Protein AF-A0A3B0UM56-F1 (afdb_monomer)

Foldseek 3Di:
DVVVVVVVVVVVVVVVVVPPDDDDPDPDFDPVFWDDKAWPPPHPPDDDDDDPVQQQPKGKTFIDDIDRPDDDWDKDWDWDADPPPVCPPTFTQDIDIPHGMDIHGSNSVVVRVVPHD

InterPro domains:
  IPR025970 SusE outer membrane protein [PF14292] (27-114)

Solvent-accessible surface area (backbone atoms only — not comparable to full-atom values): 7497 Å² total; per-residue (Å²): 109,71,70,59,52,51,54,52,53,55,52,55,58,65,60,60,72,72,69,73,71,74,78,70,92,75,87,74,79,49,78,90,50,50,41,77,60,45,80,58,30,72,49,89,89,68,83,82,87,91,49,84,88,49,29,84,38,69,48,61,38,30,40,46,72,64,42,53,79,62,98,68,91,46,78,44,76,46,65,48,58,63,89,90,53,81,58,78,73,50,43,78,75,50,72,43,69,75,55,52,63,49,77,41,42,39,45,62,52,50,62,54,59,72,70,58,130

Sequence (117 aa):
MKKISILFLTLVTMFGFYSCQKEGTNVVLDPNNITSPVLKSPVDGASMTFTKENSTSTVAFAWSSAKYGFNAAVDYYVQVDRQGNNFKNAMPVGHIRSRDTLQVIVNDLNNKILLLE

pLDDT: mean 89.05, std 10.1, range [57.75, 98.06]

Nearest PDB structures (foldseek):
  7v9p-assembly2_B  TM=3.279E-01  e=4.376E+00  Saccharopolyspora erythraea NRRL 2338
  7v9p-assembly1_A  TM=3.312E-01  e=9.407E+00  Saccharopolyspora erythraea NRRL 2338
  7v9q-assembly1_A  TM=3.091E-01  e=9.407E+00  Saccharopolyspora erythraea NRRL 2338

Mean predicted aligned error: 9.5 Å

Secondary structure (DSSP, 8-state):
-HHHHHHHHHHHHHHHGGG-PPPP------GGG-B---EEESPTT------STTTT-EEEEEEPPPB-SS----EEEEEE--TTSTTTTPEEEEEEES-SEEEEEHHHHHHHHTT--

Radius of gyration: 28.46 Å; Cα contacts (8 Å, |Δi|>4): 139; chains: 1; bounding box: 60×42×85 Å

Organism: NCBI:txid652676

Structure (mmCIF, N/CA/C/O backbone):
data_AF-A0A3B0UM56-F1
#
_entry.id   AF-A0A3B0UM56-F1
#
loop_
_atom_site.group_PDB
_atom_site.id
_atom_site.type_symbol
_atom_site.label_atom_id
_atom_site.label_alt_id
_atom_site.label_comp_id
_atom_site.label_asym_id
_atom_site.label_entity_id
_atom_site.label_seq_id
_atom_site.pdbx_PDB_ins_code
_atom_site.Cartn_x
_atom_site.Cartn_y
_atom_site.Cartn_z
_atom_site.occupancy
_atom_site.B_iso_or_equiv
_atom_site.auth_seq_id
_atom_site.auth_comp_id
_atom_site.auth_asym_id
_atom_site.auth_atom_id
_atom_site.pdbx_PDB_model_num
ATOM 1 N N . MET A 1 1 ? 38.886 27.085 -59.968 1.00 57.75 1 MET A N 1
ATOM 2 C CA . MET A 1 1 ? 37.591 26.912 -59.265 1.00 57.75 1 MET A CA 1
ATOM 3 C C . MET A 1 1 ? 37.134 25.455 -59.169 1.00 57.75 1 MET A C 1
ATOM 5 O O . MET A 1 1 ? 36.783 25.044 -58.076 1.00 57.75 1 MET A O 1
ATOM 9 N N . LYS A 1 2 ? 37.219 24.634 -60.234 1.00 64.56 2 LYS A N 1
ATOM 10 C CA . LYS A 1 2 ? 36.839 23.200 -60.180 1.00 64.56 2 LYS A CA 1
ATOM 11 C C . LYS A 1 2 ? 37.592 22.382 -59.112 1.00 64.56 2 LYS A C 1
ATOM 13 O O . LYS A 1 2 ? 36.969 21.644 -58.368 1.00 64.56 2 LYS A O 1
ATOM 18 N N . LYS A 1 3 ? 38.912 22.573 -58.970 1.00 70.31 3 LYS A N 1
ATOM 19 C CA . LYS A 1 3 ? 39.735 21.866 -57.961 1.00 70.31 3 LYS A CA 1
ATOM 20 C C . LYS A 1 3 ? 39.405 22.259 -56.509 1.00 70.31 3 LYS A C 1
ATOM 22 O O . LYS A 1 3 ? 39.407 21.405 -55.637 1.00 70.31 3 LYS A O 1
ATOM 27 N N . ILE A 1 4 ? 39.068 23.531 -56.275 1.00 77.94 4 ILE A N 1
ATOM 28 C CA . ILE A 1 4 ? 38.640 24.041 -54.957 1.00 77.94 4 ILE A CA 1
ATOM 29 C C . ILE A 1 4 ? 37.230 23.538 -54.622 1.00 77.94 4 ILE A C 1
ATOM 31 O O . ILE A 1 4 ? 36.970 23.144 -53.493 1.00 77.94 4 ILE A O 1
ATOM 35 N N . SER A 1 5 ? 36.340 23.483 -55.617 1.00 75.94 5 SER A N 1
ATOM 36 C CA . SER A 1 5 ? 34.989 22.935 -55.460 1.00 75.94 5 SER A CA 1
ATOM 37 C C . SER A 1 5 ? 35.000 21.437 -55.130 1.00 75.94 5 SER A C 1
ATOM 39 O O . SER A 1 5 ? 34.229 21.008 -54.277 1.00 75.94 5 SER A O 1
ATOM 41 N N . ILE A 1 6 ? 35.916 20.661 -55.724 1.00 82.06 6 ILE A N 1
ATOM 42 C CA . ILE A 1 6 ? 36.106 19.240 -55.387 1.00 82.06 6 ILE A CA 1
ATOM 43 C C . ILE A 1 6 ? 36.618 19.080 -53.948 1.00 82.06 6 ILE A C 1
ATOM 45 O O . ILE A 1 6 ? 36.095 18.246 -53.217 1.00 82.06 6 ILE A O 1
ATOM 49 N N . LEU A 1 7 ? 37.572 19.916 -53.516 1.00 83.38 7 LEU A N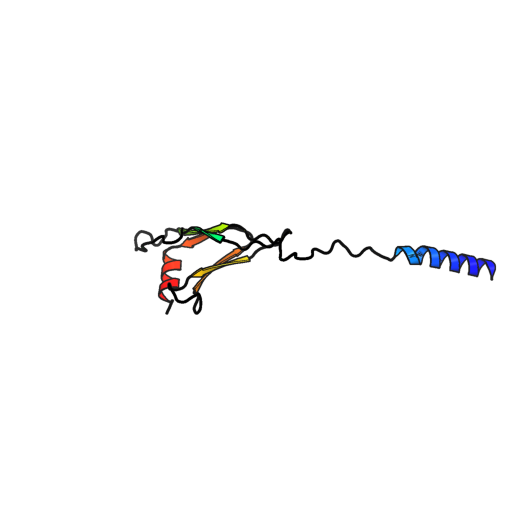 1
ATOM 50 C CA . LEU A 1 7 ? 38.111 19.890 -52.150 1.00 83.38 7 LEU A CA 1
ATOM 51 C C . LEU A 1 7 ? 37.032 20.194 -51.091 1.00 83.38 7 LEU A C 1
ATOM 53 O O . LEU A 1 7 ? 36.958 19.532 -50.056 1.00 83.38 7 LEU A O 1
ATOM 57 N N . PHE A 1 8 ? 36.163 21.170 -51.368 1.00 83.31 8 PHE A N 1
ATOM 58 C CA . PHE A 1 8 ? 35.040 21.507 -50.490 1.00 83.31 8 PHE A CA 1
ATOM 59 C C . PHE A 1 8 ? 34.017 20.372 -50.396 1.00 83.31 8 PHE A C 1
ATOM 61 O O . PHE A 1 8 ? 33.557 20.056 -49.300 1.00 83.31 8 PHE A O 1
ATOM 68 N N . LEU A 1 9 ? 33.696 19.726 -51.520 1.00 83.12 9 LEU A N 1
ATOM 69 C CA . LEU A 1 9 ? 32.743 18.618 -51.548 1.00 83.12 9 LEU A CA 1
ATOM 70 C C . LEU A 1 9 ? 33.250 17.418 -50.737 1.00 83.12 9 LEU A C 1
ATOM 72 O O . LEU A 1 9 ? 32.490 16.858 -49.953 1.00 83.12 9 LEU A O 1
ATOM 76 N N . THR A 1 10 ? 34.542 17.082 -50.853 1.00 81.88 10 THR A N 1
ATOM 77 C CA . THR A 1 10 ? 35.155 15.995 -50.073 1.00 81.88 10 THR A CA 1
ATOM 78 C C . THR A 1 10 ? 35.143 16.264 -48.569 1.00 81.88 10 THR A C 1
ATOM 80 O O . THR A 1 10 ? 34.902 15.351 -47.779 1.00 81.88 10 THR A O 1
ATOM 83 N N . LEU A 1 11 ? 35.347 17.522 -48.168 1.00 80.12 11 LEU A N 1
ATOM 84 C CA . LEU A 1 11 ? 35.372 17.919 -46.764 1.00 80.12 11 LEU A CA 1
ATOM 85 C C . LEU A 1 11 ? 33.978 17.806 -46.126 1.00 80.12 11 LEU A C 1
ATOM 87 O O . LEU A 1 11 ? 33.839 17.244 -45.044 1.00 80.12 11 LEU A O 1
ATOM 91 N N . VAL A 1 12 ? 32.935 18.259 -46.828 1.00 80.12 12 VAL A N 1
ATOM 92 C CA . VAL A 1 12 ? 31.541 18.175 -46.357 1.00 80.12 12 VAL A CA 1
ATOM 93 C C . VAL A 1 12 ? 31.081 16.723 -46.211 1.00 80.12 12 VAL A C 1
ATOM 95 O O . VAL A 1 12 ? 30.465 16.375 -45.204 1.00 80.12 12 VAL A O 1
ATOM 98 N N . THR A 1 13 ? 31.432 15.843 -47.155 1.00 76.94 13 THR A N 1
ATOM 99 C CA .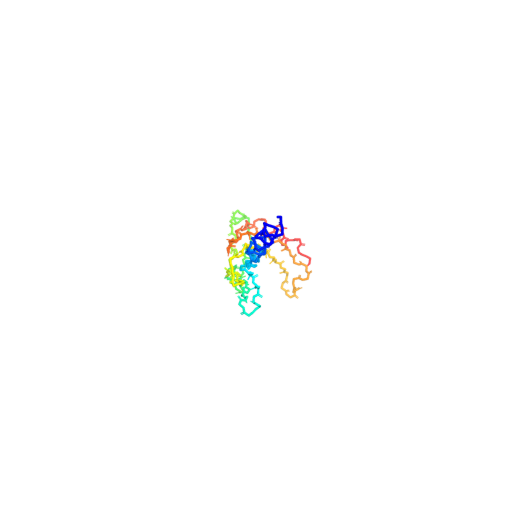 THR A 1 13 ? 31.107 14.413 -47.039 1.00 76.94 13 THR A CA 1
ATOM 100 C C . THR A 1 13 ? 31.818 13.732 -45.871 1.00 76.94 13 THR A C 1
ATOM 102 O O . THR A 1 13 ? 31.230 12.857 -45.248 1.00 76.94 13 THR A O 1
ATOM 105 N N . MET A 1 14 ? 33.041 14.143 -45.520 1.00 74.19 14 MET A N 1
ATOM 106 C CA . MET A 1 14 ? 33.793 13.540 -44.412 1.00 74.19 14 MET A CA 1
ATOM 107 C C . MET A 1 14 ? 33.185 13.868 -43.039 1.00 74.19 14 MET A C 1
ATOM 109 O O . MET A 1 14 ? 33.178 13.017 -42.153 1.00 74.19 14 MET A O 1
ATOM 113 N N . PHE A 1 15 ? 32.613 15.066 -42.877 1.00 70.50 15 PHE A N 1
ATOM 114 C CA . PHE A 1 15 ? 31.924 15.459 -41.643 1.00 70.50 15 PHE A CA 1
ATOM 115 C C . PHE A 1 15 ? 30.493 14.907 -41.532 1.00 70.50 15 PHE A C 1
ATOM 117 O O . PHE A 1 15 ? 29.998 14.724 -40.421 1.00 70.50 15 PHE A O 1
ATOM 124 N N . GLY A 1 16 ? 29.837 14.585 -42.653 1.00 70.00 16 GLY A N 1
ATOM 125 C CA . GLY A 1 16 ? 28.458 14.076 -42.669 1.00 70.00 16 GLY A CA 1
ATOM 126 C C . GLY A 1 16 ? 28.267 12.701 -42.012 1.00 70.00 16 GLY A C 1
ATOM 127 O O . GLY A 1 16 ? 27.192 12.421 -41.487 1.00 70.00 16 GLY A O 1
ATOM 128 N N . PHE A 1 17 ? 29.303 11.854 -41.975 1.00 65.25 17 PHE A N 1
ATOM 129 C CA . PHE A 1 17 ? 29.210 10.496 -41.414 1.00 65.25 17 PHE A CA 1
ATOM 130 C C . PHE A 1 17 ? 29.404 10.416 -39.889 1.00 65.25 17 PHE A C 1
ATOM 132 O O . PHE A 1 17 ? 29.159 9.364 -39.305 1.00 65.25 17 PHE A O 1
ATOM 139 N N . TYR A 1 18 ? 29.789 11.511 -39.221 1.00 65.12 18 TYR A N 1
ATOM 140 C CA . TYR A 1 18 ? 29.954 11.549 -37.758 1.00 65.12 18 TYR A CA 1
ATOM 141 C C . TYR A 1 18 ? 28.655 11.876 -36.994 1.00 65.12 18 TYR A C 1
ATOM 143 O O . TYR A 1 18 ? 28.640 11.843 -35.766 1.00 65.12 18 TYR A O 1
ATOM 151 N N . SER A 1 19 ? 27.561 12.189 -37.704 1.00 67.50 19 SER A N 1
ATOM 152 C CA . SER A 1 19 ? 26.285 12.603 -37.099 1.00 67.50 19 SER A CA 1
ATOM 153 C C . SER A 1 19 ? 25.336 11.449 -36.747 1.00 67.50 19 SER A C 1
ATOM 155 O O . SER A 1 19 ? 24.273 11.701 -36.177 1.00 67.50 19 SER A O 1
ATOM 157 N N . CYS A 1 20 ? 25.688 10.193 -37.043 1.00 70.31 20 CYS A N 1
ATOM 158 C CA . CYS A 1 20 ? 24.989 9.044 -36.465 1.00 70.31 20 CYS A CA 1
ATOM 159 C C . CYS A 1 20 ? 25.347 8.952 -34.977 1.00 70.31 20 CYS A C 1
ATOM 161 O O . CYS A 1 20 ? 26.261 8.226 -34.583 1.00 70.31 20 CYS A O 1
ATOM 163 N N . GLN A 1 21 ? 24.641 9.715 -34.142 1.00 68.81 21 GLN A N 1
ATOM 164 C CA . GLN A 1 21 ? 24.646 9.477 -32.707 1.00 68.81 21 GLN A CA 1
ATOM 165 C C . GLN A 1 21 ? 24.058 8.087 -32.473 1.00 68.81 21 GLN A C 1
ATOM 167 O O . GLN A 1 21 ? 22.959 7.777 -32.928 1.00 68.81 21 GLN A O 1
ATOM 172 N N . LYS A 1 22 ? 24.824 7.231 -31.797 1.00 65.94 22 LYS A N 1
ATOM 173 C CA . LYS A 1 22 ? 24.327 5.949 -31.302 1.00 65.94 22 LYS A CA 1
ATOM 174 C C . LYS A 1 22 ? 23.125 6.270 -30.414 1.00 65.94 22 LYS A C 1
ATOM 176 O O . LYS A 1 22 ? 23.292 7.018 -29.449 1.00 65.94 22 LYS A O 1
ATOM 181 N N . GLU A 1 23 ? 21.940 5.763 -30.759 1.00 67.19 23 GLU A N 1
ATOM 182 C CA . GLU A 1 23 ? 20.796 5.834 -29.850 1.00 67.19 23 GLU A CA 1
ATOM 183 C C . GLU A 1 23 ? 21.256 5.310 -28.484 1.00 67.19 23 GLU A C 1
ATOM 185 O O . GLU A 1 23 ? 21.992 4.318 -28.404 1.00 67.19 23 GLU A O 1
ATOM 190 N N . GLY A 1 24 ? 20.936 6.055 -27.425 1.00 68.62 24 GLY A N 1
ATOM 191 C CA . GLY A 1 24 ? 21.387 5.740 -26.075 1.00 68.62 24 GLY A CA 1
ATOM 192 C C . GLY A 1 24 ? 20.961 4.338 -25.639 1.00 68.62 24 GLY A C 1
ATOM 193 O O . GLY A 1 24 ? 20.156 3.668 -26.282 1.00 68.62 24 GLY A O 1
ATOM 194 N N . THR A 1 25 ? 21.500 3.872 -24.515 1.00 72.12 25 THR A N 1
ATOM 195 C CA . THR A 1 25 ? 21.077 2.601 -23.920 1.00 72.12 25 THR A CA 1
ATOM 196 C C . THR A 1 25 ? 19.586 2.662 -23.587 1.00 72.12 25 THR A C 1
ATOM 198 O O . THR A 1 25 ? 19.185 3.309 -22.620 1.00 72.12 25 THR A O 1
ATOM 201 N N . ASN A 1 26 ? 18.763 1.995 -24.394 1.00 73.19 26 ASN A N 1
ATOM 202 C CA . ASN A 1 26 ? 17.341 1.851 -24.125 1.00 73.19 26 ASN A CA 1
ATOM 203 C C . ASN A 1 26 ? 17.167 0.899 -22.938 1.00 73.19 26 ASN A C 1
ATOM 205 O O . ASN A 1 26 ? 17.596 -0.255 -22.987 1.00 73.19 26 ASN A O 1
ATOM 209 N N . VAL A 1 27 ? 16.539 1.379 -21.866 1.00 75.12 27 VAL A N 1
ATOM 210 C CA . VAL A 1 27 ? 16.079 0.512 -20.779 1.00 75.12 27 VAL A CA 1
ATOM 211 C C . VAL A 1 27 ? 14.799 -0.156 -21.264 1.00 75.12 27 VAL A C 1
ATOM 213 O O . VAL A 1 27 ? 13.741 0.467 -21.310 1.00 75.12 27 VAL A O 1
ATOM 216 N N . VAL A 1 28 ? 14.915 -1.413 -21.684 1.00 80.81 28 VAL A N 1
ATOM 217 C CA . VAL A 1 28 ? 13.772 -2.225 -22.106 1.00 80.81 28 VAL A CA 1
ATOM 218 C C . VAL A 1 28 ? 13.316 -3.057 -20.916 1.00 80.81 28 VAL A C 1
ATOM 220 O O . VAL A 1 28 ? 14.113 -3.765 -20.302 1.00 80.81 28 VAL A O 1
ATOM 223 N N . LEU A 1 29 ? 12.031 -2.955 -20.582 1.00 84.75 29 LEU A N 1
ATOM 224 C CA . LEU A 1 29 ? 11.414 -3.788 -19.558 1.00 84.75 29 LEU A CA 1
ATOM 225 C C . LEU A 1 29 ? 11.393 -5.243 -20.044 1.00 84.75 29 LEU A C 1
ATOM 227 O O . LEU A 1 29 ? 10.754 -5.541 -21.051 1.00 84.75 29 LEU A O 1
ATOM 231 N N . ASP A 1 30 ? 12.063 -6.135 -19.319 1.00 87.88 30 ASP A N 1
ATOM 232 C CA . ASP A 1 30 ? 11.962 -7.581 -19.522 1.00 87.88 30 ASP A CA 1
ATOM 233 C C . ASP A 1 30 ? 10.925 -8.154 -18.545 1.00 87.88 30 ASP A C 1
ATOM 235 O O . ASP A 1 30 ? 11.192 -8.187 -17.338 1.00 87.88 30 ASP A O 1
ATOM 239 N N . PRO A 1 31 ? 9.758 -8.624 -19.028 1.00 85.31 31 PRO A N 1
ATOM 240 C CA . PRO A 1 31 ? 8.715 -9.182 -18.173 1.00 85.31 31 PRO A CA 1
ATOM 241 C C . PRO A 1 31 ? 9.182 -10.355 -17.304 1.00 85.31 31 PRO A C 1
ATOM 243 O O . PRO A 1 31 ? 8.628 -10.563 -16.228 1.00 85.31 31 PRO A O 1
ATOM 246 N N . ASN A 1 32 ? 10.214 -11.094 -17.727 1.00 89.00 32 ASN A N 1
ATOM 247 C CA . ASN A 1 32 ? 10.737 -12.240 -16.977 1.00 89.00 32 ASN A CA 1
ATOM 248 C C . ASN A 1 32 ? 11.543 -11.829 -15.735 1.00 89.00 32 ASN A C 1
ATOM 250 O O . ASN A 1 32 ? 11.747 -12.642 -14.838 1.00 89.00 32 ASN A O 1
ATOM 254 N N . ASN A 1 33 ? 11.985 -10.571 -15.670 1.00 87.12 33 ASN A N 1
ATOM 255 C CA . ASN A 1 33 ? 12.755 -10.013 -14.557 1.00 87.12 33 ASN A CA 1
ATOM 256 C C . ASN A 1 33 ? 11.909 -9.112 -13.643 1.00 87.12 33 ASN A C 1
ATOM 258 O O . ASN A 1 33 ? 12.457 -8.353 -12.834 1.00 87.12 33 ASN A O 1
ATOM 262 N N . ILE A 1 34 ? 10.579 -9.184 -13.763 1.00 92.25 34 ILE A N 1
ATOM 263 C CA . ILE A 1 34 ? 9.651 -8.459 -12.898 1.00 92.25 34 ILE A CA 1
ATOM 264 C C . ILE A 1 34 ? 9.263 -9.338 -11.711 1.00 92.25 34 ILE A C 1
ATOM 266 O O . ILE A 1 34 ? 8.768 -10.449 -11.881 1.00 92.25 34 ILE A O 1
ATOM 270 N N . THR A 1 35 ? 9.426 -8.819 -10.496 1.00 93.88 35 THR A N 1
ATOM 271 C CA . THR A 1 35 ? 8.888 -9.451 -9.284 1.00 93.88 35 THR A CA 1
ATOM 272 C C . THR A 1 35 ? 7.929 -8.501 -8.591 1.00 93.88 35 THR A C 1
ATOM 274 O O . THR A 1 35 ? 8.313 -7.381 -8.246 1.00 93.88 35 THR A O 1
ATOM 277 N N . SER A 1 36 ? 6.697 -8.951 -8.365 1.00 94.00 36 SER A N 1
ATOM 278 C CA . SER A 1 36 ? 5.675 -8.195 -7.640 1.00 94.00 36 SER A CA 1
ATOM 279 C C . SER A 1 36 ? 6.024 -8.038 -6.155 1.00 94.00 36 SER A C 1
ATOM 281 O O . SER A 1 36 ? 6.711 -8.894 -5.586 1.00 94.00 36 SER A O 1
ATOM 283 N N . PRO A 1 37 ? 5.545 -6.967 -5.499 1.00 96.25 37 PRO A N 1
ATOM 284 C CA . PRO A 1 37 ? 5.680 -6.843 -4.059 1.00 96.25 37 PRO A CA 1
ATOM 285 C C . PRO A 1 37 ? 4.804 -7.879 -3.349 1.00 96.25 37 PRO A C 1
ATOM 287 O O . PRO A 1 37 ? 3.696 -8.178 -3.790 1.00 96.25 37 PRO A O 1
ATOM 290 N N . VAL A 1 38 ? 5.297 -8.415 -2.235 1.00 96.62 38 VAL A N 1
ATOM 291 C CA . VAL A 1 38 ? 4.596 -9.417 -1.422 1.00 96.62 38 VAL A CA 1
ATOM 292 C C . VAL A 1 38 ? 4.447 -8.875 -0.013 1.00 96.62 38 VAL A C 1
ATOM 294 O O . VAL A 1 38 ? 5.448 -8.538 0.620 1.00 96.62 38 VAL A O 1
ATOM 297 N N . LEU A 1 39 ? 3.212 -8.788 0.479 1.00 96.31 39 LEU A N 1
ATOM 298 C CA . LEU A 1 39 ? 2.927 -8.358 1.845 1.00 96.31 39 LEU A CA 1
ATOM 299 C C . LEU A 1 39 ? 3.507 -9.369 2.849 1.00 96.31 39 LEU A C 1
ATOM 301 O O . LEU A 1 39 ? 3.344 -10.575 2.696 1.00 96.31 39 LEU A O 1
ATOM 305 N N . LYS A 1 40 ? 4.206 -8.865 3.866 1.00 97.19 40 LYS A N 1
ATOM 306 C CA . LYS A 1 40 ? 4.849 -9.647 4.937 1.00 97.19 40 LYS A CA 1
ATOM 307 C C . LYS A 1 40 ? 4.303 -9.316 6.321 1.00 97.19 40 LYS A C 1
ATOM 309 O O . LYS A 1 40 ? 4.374 -10.148 7.218 1.00 97.19 40 LYS A O 1
ATOM 314 N N . SER A 1 41 ? 3.819 -8.089 6.498 1.00 96.31 41 SER A N 1
ATOM 315 C CA . SER A 1 41 ? 3.188 -7.616 7.725 1.00 96.31 41 SER A CA 1
ATOM 316 C C . SER A 1 41 ? 1.928 -6.821 7.375 1.00 96.31 41 SER A C 1
ATOM 318 O O . SER A 1 41 ? 2.011 -5.978 6.477 1.00 96.31 41 SER A O 1
ATOM 320 N N . PRO A 1 42 ? 0.808 -7.020 8.089 1.00 95.31 42 PRO A N 1
ATOM 321 C CA . PRO A 1 42 ? 0.573 -8.111 9.041 1.00 95.31 42 PRO A CA 1
ATOM 322 C C . PRO A 1 42 ? 0.740 -9.495 8.389 1.00 95.31 42 PRO A C 1
ATOM 324 O O . PRO A 1 42 ? 0.588 -9.624 7.175 1.00 95.31 42 PRO A O 1
ATOM 327 N N . VAL A 1 43 ? 1.119 -10.508 9.175 1.00 95.38 43 VAL A N 1
ATOM 328 C CA . VAL A 1 43 ? 1.222 -11.885 8.662 1.00 95.38 43 VAL A CA 1
ATOM 329 C C . VAL A 1 43 ? -0.164 -12.405 8.287 1.00 95.38 43 VAL A C 1
ATOM 331 O O . VAL A 1 43 ? -1.163 -11.988 8.876 1.00 95.38 43 VAL A O 1
ATOM 334 N N . ASP A 1 44 ? -0.229 -13.309 7.312 1.00 93.19 44 ASP A N 1
ATOM 335 C CA . ASP A 1 44 ? -1.502 -13.898 6.901 1.00 93.19 44 ASP A CA 1
ATOM 336 C C . ASP A 1 44 ? -2.207 -14.583 8.085 1.00 93.19 44 ASP A C 1
ATOM 338 O O . ASP A 1 44 ? -1.569 -15.201 8.941 1.00 93.19 44 ASP A O 1
ATOM 342 N N . GLY A 1 45 ? -3.525 -14.408 8.167 1.00 90.50 45 GLY A N 1
ATOM 343 C CA . GLY A 1 45 ? -4.344 -14.875 9.288 1.00 90.50 45 GLY A CA 1
ATOM 344 C C . GLY A 1 45 ? -4.179 -14.105 10.608 1.00 90.50 45 GLY A C 1
ATOM 345 O O . GLY A 1 45 ? -4.821 -14.471 11.593 1.00 90.50 45 GLY A O 1
ATOM 346 N N . ALA A 1 46 ? -3.366 -13.043 10.672 1.00 92.50 46 ALA A N 1
ATOM 347 C CA . ALA A 1 46 ? -3.265 -12.222 11.877 1.00 92.50 46 ALA A CA 1
ATOM 348 C C . ALA A 1 46 ? -4.591 -11.513 12.198 1.00 92.50 46 ALA A C 1
ATOM 350 O O . ALA A 1 46 ? -5.184 -10.846 11.350 1.00 92.50 46 ALA A O 1
ATOM 351 N N . SER A 1 47 ? -5.016 -11.588 13.460 1.00 92.12 47 SER A N 1
ATOM 352 C CA . SER A 1 47 ? -6.127 -10.798 13.993 1.00 92.12 47 SER A CA 1
ATOM 353 C C . SER A 1 47 ? -5.608 -9.588 14.764 1.00 92.12 47 SER A C 1
ATOM 355 O O . SER A 1 47 ? -4.697 -9.719 15.583 1.00 92.12 47 SER A O 1
ATOM 357 N N . MET A 1 48 ? -6.232 -8.430 14.569 1.00 91.56 48 MET A N 1
ATOM 358 C CA . MET A 1 48 ? -5.967 -7.224 15.353 1.00 91.56 48 MET A CA 1
ATOM 359 C C . MET A 1 48 ? -7.263 -6.743 16.000 1.00 91.56 48 MET A C 1
ATOM 361 O O . MET A 1 48 ? -8.306 -6.721 15.350 1.00 91.56 48 MET A O 1
ATOM 365 N N . THR A 1 49 ? -7.185 -6.323 17.260 1.00 94.44 49 THR A N 1
ATOM 366 C CA . THR A 1 49 ? -8.320 -5.738 17.985 1.00 94.44 49 THR A CA 1
ATOM 367 C C . THR A 1 49 ? -8.090 -4.243 18.136 1.00 94.44 49 THR A C 1
ATOM 369 O O . THR A 1 49 ? -7.094 -3.827 18.730 1.00 94.44 49 THR A O 1
ATOM 372 N N . PHE A 1 50 ? -9.001 -3.427 17.610 1.00 94.94 50 PHE A N 1
ATOM 373 C CA . PHE A 1 50 ? -8.952 -1.974 17.766 1.00 94.94 50 PHE A CA 1
ATOM 374 C C . PHE A 1 50 ? -9.796 -1.559 18.967 1.00 94.94 50 PHE A C 1
ATOM 376 O O . PHE A 1 50 ? -10.975 -1.897 19.059 1.00 94.94 50 PHE A O 1
ATOM 383 N N . THR A 1 51 ? -9.174 -0.850 19.903 1.00 96.12 51 THR A N 1
ATOM 384 C CA . THR A 1 51 ? -9.801 -0.360 21.130 1.00 96.12 51 THR A CA 1
ATOM 385 C C . THR A 1 51 ? -9.508 1.125 21.307 1.00 96.12 51 THR A C 1
ATOM 387 O O . THR A 1 51 ? -8.724 1.731 20.572 1.00 96.12 51 THR A O 1
ATOM 390 N N . LYS A 1 52 ? -10.143 1.757 22.296 1.00 95.12 52 LYS A N 1
ATOM 391 C CA . LYS A 1 52 ? -9.884 3.172 22.572 1.00 95.12 52 LYS A CA 1
ATOM 392 C C . LYS A 1 52 ? -8.448 3.391 23.057 1.00 95.12 52 LYS A C 1
ATOM 394 O O . LYS A 1 52 ? -7.828 4.393 22.704 1.00 95.12 52 LYS A O 1
ATOM 399 N N . GLU A 1 53 ? -7.918 2.437 23.814 1.00 97.19 53 GLU A N 1
ATOM 400 C CA . GLU A 1 53 ? -6.594 2.479 24.436 1.00 97.19 53 GLU A CA 1
ATOM 401 C C . GLU A 1 53 ? -5.470 2.435 23.395 1.00 97.19 53 GLU A C 1
ATOM 403 O O . GLU A 1 53 ? -4.453 3.099 23.575 1.00 97.19 53 GLU A O 1
ATOM 408 N N . ASN A 1 54 ? -5.655 1.704 22.288 1.00 96.81 54 ASN A N 1
ATOM 409 C CA . ASN A 1 54 ? -4.662 1.605 21.215 1.00 96.81 54 ASN A CA 1
ATOM 410 C C . ASN A 1 54 ? -4.947 2.517 20.011 1.00 96.81 54 ASN A C 1
ATOM 412 O O . ASN A 1 54 ? -4.237 2.440 19.012 1.00 96.81 54 ASN A O 1
ATOM 416 N N . SER A 1 55 ? -5.929 3.417 20.109 1.00 96.44 55 SER A N 1
ATOM 417 C CA . SER A 1 55 ? -6.343 4.305 19.013 1.00 96.44 55 SER A CA 1
ATOM 418 C C . SER A 1 55 ? -5.202 5.136 18.407 1.00 96.44 55 SER A C 1
ATOM 420 O O . SER A 1 55 ? -5.191 5.368 17.199 1.00 96.44 55 SER A O 1
ATOM 422 N N . THR A 1 56 ? -4.219 5.546 19.213 1.00 97.62 56 THR A N 1
ATOM 423 C CA . THR A 1 56 ? -3.044 6.321 18.776 1.00 97.62 56 THR A CA 1
ATOM 424 C C . THR A 1 56 ? -1.846 5.454 18.381 1.00 97.62 56 THR A C 1
ATOM 426 O O . THR A 1 56 ? -0.836 5.981 17.917 1.00 97.62 56 THR A O 1
ATOM 429 N N . SER A 1 57 ? -1.938 4.133 18.556 1.00 97.81 57 SER A N 1
ATOM 430 C CA . SER A 1 57 ? -0.901 3.195 18.120 1.00 97.81 57 SER A CA 1
ATOM 431 C C . SER A 1 57 ? -0.879 3.081 16.597 1.00 97.81 57 SER A C 1
ATOM 433 O O . SER A 1 57 ? -1.849 3.428 15.920 1.00 97.81 57 SER A O 1
ATOM 435 N N . THR A 1 58 ? 0.225 2.579 16.047 1.00 97.25 58 THR A N 1
ATOM 436 C CA . THR A 1 58 ? 0.381 2.378 14.605 1.00 97.25 58 THR A CA 1
ATOM 437 C C . THR A 1 58 ? 0.373 0.900 14.234 1.00 97.25 58 THR A C 1
ATOM 439 O O . THR A 1 58 ? 0.949 0.054 14.915 1.00 97.25 58 THR A O 1
ATOM 442 N N . VAL A 1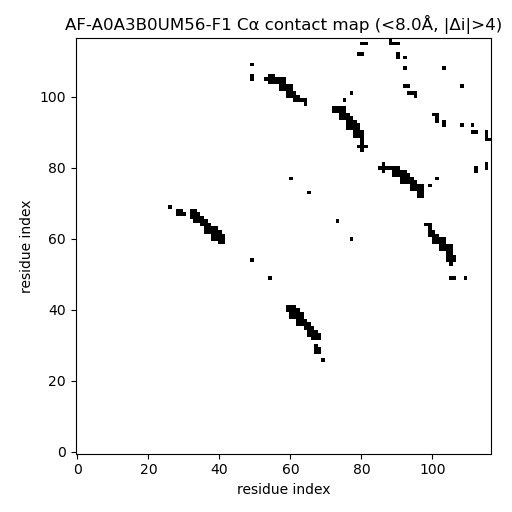 59 ? -0.269 0.594 13.111 1.00 96.31 59 VAL A N 1
ATOM 443 C CA . VAL A 1 59 ? -0.155 -0.677 12.399 1.00 96.31 59 VAL A CA 1
ATOM 444 C C . VAL A 1 59 ? 0.864 -0.494 11.280 1.00 96.31 59 VAL A C 1
ATOM 446 O O . VAL A 1 59 ? 0.758 0.441 10.483 1.00 96.31 59 VAL A O 1
ATOM 449 N N . ALA A 1 60 ? 1.856 -1.382 11.220 1.00 96.81 60 ALA A N 1
ATOM 450 C CA . ALA A 1 60 ? 2.874 -1.380 10.177 1.00 96.81 60 ALA A CA 1
ATOM 451 C C . ALA A 1 60 ? 2.548 -2.419 9.096 1.00 96.81 60 ALA A C 1
ATOM 453 O O . ALA A 1 60 ? 2.621 -3.631 9.326 1.00 96.81 60 ALA A O 1
ATOM 454 N N . PHE A 1 61 ? 2.245 -1.927 7.899 1.00 97.88 61 PHE A N 1
ATOM 455 C CA . PHE A 1 61 ? 2.173 -2.731 6.688 1.00 97.88 61 PHE A CA 1
ATOM 456 C C . PHE A 1 61 ? 3.555 -2.770 6.057 1.00 97.88 61 PHE A C 1
ATOM 458 O O . PHE A 1 61 ? 4.107 -1.712 5.769 1.00 97.88 61 PHE A O 1
ATOM 465 N N . ALA A 1 62 ? 4.120 -3.955 5.853 1.00 97.94 62 ALA A N 1
ATOM 466 C CA . ALA A 1 62 ? 5.444 -4.112 5.256 1.00 97.94 62 ALA A CA 1
ATOM 467 C C . ALA A 1 62 ? 5.418 -5.171 4.159 1.00 97.94 62 ALA A C 1
ATOM 469 O O . ALA A 1 62 ? 4.724 -6.180 4.295 1.00 97.94 62 ALA A O 1
ATOM 470 N N . TRP A 1 63 ? 6.179 -4.961 3.088 1.00 98.00 63 TRP A N 1
ATOM 471 C CA . TRP A 1 63 ? 6.219 -5.844 1.920 1.00 98.00 63 TRP A CA 1
ATOM 472 C C . TRP A 1 63 ? 7.648 -6.060 1.401 1.00 98.00 63 TRP A C 1
ATOM 474 O O . TRP A 1 63 ? 8.602 -5.439 1.857 1.00 98.00 63 TRP A O 1
ATOM 484 N N . SER A 1 64 ? 7.837 -7.006 0.479 1.00 97.06 64 SER A N 1
ATOM 485 C CA . SER A 1 64 ? 9.055 -7.060 -0.340 1.00 97.06 64 SER A CA 1
ATOM 486 C C . SER A 1 64 ? 8.985 -6.038 -1.464 1.00 97.06 64 SER A C 1
ATOM 488 O O . SER A 1 64 ? 7.933 -5.893 -2.081 1.00 97.06 64 SER A O 1
ATOM 490 N N . SER A 1 65 ? 10.105 -5.397 -1.793 1.00 95.19 65 SER A N 1
ATOM 491 C CA . SER A 1 65 ? 10.148 -4.437 -2.894 1.00 95.19 65 SER A CA 1
ATOM 492 C C . SER A 1 65 ? 9.806 -5.094 -4.237 1.00 95.19 65 SER A C 1
ATOM 494 O O . SER A 1 65 ? 10.223 -6.223 -4.515 1.00 95.19 65 SER A O 1
ATOM 496 N N . ALA A 1 66 ? 9.099 -4.360 -5.093 1.00 94.81 66 ALA A N 1
ATOM 497 C CA . ALA A 1 66 ? 8.949 -4.713 -6.493 1.00 94.81 66 ALA A CA 1
ATOM 498 C C . ALA A 1 66 ? 10.290 -4.542 -7.224 1.00 94.81 66 ALA A C 1
ATOM 500 O O . ALA A 1 66 ? 11.029 -3.589 -6.964 1.00 94.81 66 ALA A O 1
ATOM 501 N N . LYS A 1 67 ? 10.599 -5.439 -8.161 1.00 92.94 67 LYS A N 1
ATOM 502 C CA . LYS A 1 67 ? 11.777 -5.325 -9.035 1.00 92.94 67 LYS A CA 1
ATOM 503 C C . LYS A 1 67 ? 11.315 -5.307 -10.479 1.00 92.94 67 LYS A C 1
ATOM 505 O O . LYS A 1 67 ? 10.430 -6.074 -10.834 1.00 92.94 67 LYS A O 1
ATOM 510 N N . TYR A 1 68 ? 11.937 -4.453 -11.286 1.00 91.06 68 TYR A N 1
ATOM 511 C CA . TYR A 1 68 ? 11.621 -4.280 -12.709 1.00 91.06 68 TYR A CA 1
ATOM 512 C C . TYR A 1 68 ? 12.8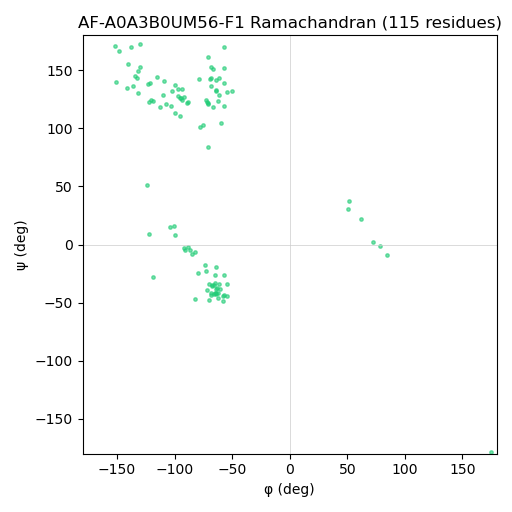37 -4.523 -13.620 1.00 91.06 68 TYR A C 1
ATOM 514 O O . TYR A 1 68 ? 12.798 -4.215 -14.805 1.00 91.06 68 TYR A O 1
ATOM 522 N N . GLY A 1 69 ? 13.947 -5.030 -13.070 1.00 88.38 69 GLY A N 1
ATOM 523 C CA . GLY A 1 69 ? 15.211 -5.211 -13.799 1.00 88.38 69 GLY A CA 1
ATOM 524 C C . GLY A 1 69 ? 16.047 -3.935 -13.978 1.00 88.38 69 GLY A C 1
ATOM 525 O O . GLY A 1 69 ? 17.147 -3.994 -14.515 1.00 88.38 69 GLY A O 1
ATOM 526 N N . PHE A 1 70 ? 15.565 -2.788 -13.494 1.00 87.62 70 PHE A N 1
ATOM 527 C CA . PHE A 1 70 ? 16.275 -1.508 -13.479 1.00 87.62 70 PHE A CA 1
ATOM 528 C C . PHE A 1 70 ? 15.805 -0.640 -12.303 1.00 87.62 70 PHE A C 1
ATOM 530 O O . PHE A 1 70 ? 14.826 -0.961 -11.625 1.00 87.62 70 PHE A O 1
ATOM 537 N N . ASN A 1 71 ? 16.502 0.471 -12.058 1.00 87.94 71 ASN A N 1
ATOM 538 C CA . ASN A 1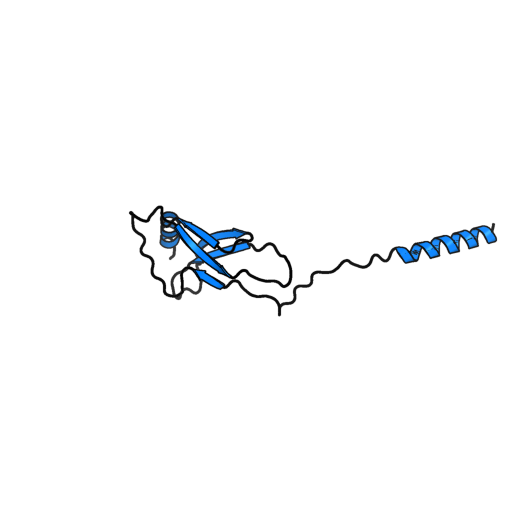 71 ? 16.140 1.417 -11.006 1.00 87.94 71 ASN A CA 1
ATOM 539 C C . ASN A 1 71 ? 14.922 2.243 -11.435 1.00 87.94 71 ASN A C 1
ATOM 541 O O . ASN A 1 71 ? 15.044 3.176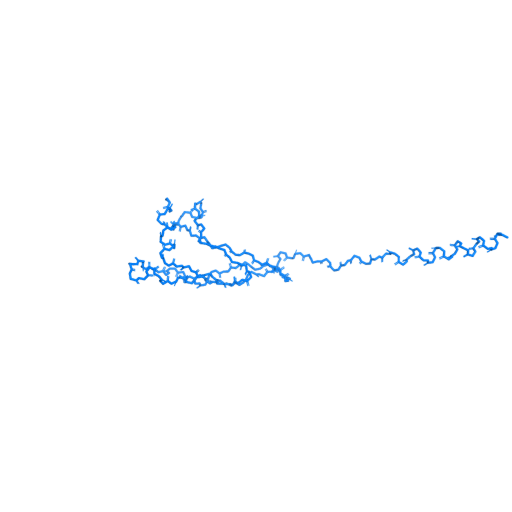 -12.227 1.00 87.94 71 ASN A O 1
ATOM 545 N N . ALA A 1 72 ? 13.757 1.901 -10.892 1.00 88.12 72 ALA A N 1
ATOM 546 C CA . ALA A 1 72 ? 12.515 2.640 -11.068 1.00 88.12 72 ALA A CA 1
ATOM 547 C C . ALA A 1 72 ? 12.050 3.212 -9.724 1.00 88.12 72 ALA A C 1
ATOM 549 O O . ALA A 1 72 ? 12.191 2.567 -8.684 1.00 88.12 72 ALA A O 1
ATOM 550 N N . ALA A 1 73 ? 11.463 4.409 -9.742 1.00 91.56 73 ALA A N 1
ATOM 551 C CA . ALA A 1 73 ? 10.690 4.884 -8.602 1.00 91.56 73 ALA A CA 1
ATOM 552 C C . ALA A 1 73 ? 9.374 4.098 -8.549 1.00 91.56 73 ALA A C 1
ATOM 554 O O . ALA A 1 73 ? 8.632 4.070 -9.530 1.00 91.56 73 ALA A O 1
ATOM 555 N N . VAL A 1 74 ? 9.098 3.453 -7.416 1.00 94.25 74 VAL A N 1
ATOM 556 C CA . VAL A 1 74 ? 7.908 2.612 -7.237 1.00 94.25 74 VAL A CA 1
ATOM 557 C C . VAL A 1 74 ? 6.959 3.299 -6.268 1.00 94.25 74 VAL A C 1
ATOM 559 O O . VAL A 1 74 ? 7.374 3.702 -5.182 1.00 94.25 74 VAL A O 1
ATOM 562 N N . ASP A 1 75 ? 5.698 3.444 -6.661 1.00 96.38 75 ASP A N 1
ATOM 563 C CA . ASP A 1 75 ? 4.629 3.946 -5.797 1.00 96.38 75 ASP A CA 1
ATOM 564 C C . ASP A 1 75 ? 3.774 2.762 -5.337 1.00 96.38 75 ASP A C 1
ATOM 566 O O . ASP A 1 75 ? 3.225 2.031 -6.164 1.00 96.38 75 ASP A O 1
ATOM 570 N N . TYR A 1 76 ? 3.709 2.534 -4.026 1.00 97.25 76 TYR A N 1
ATOM 571 C CA . TYR A 1 76 ? 2.957 1.425 -3.446 1.00 97.25 76 TYR A CA 1
ATOM 572 C C . TYR A 1 76 ? 1.644 1.920 -2.870 1.00 97.25 76 TYR A C 1
ATOM 574 O O . TYR A 1 76 ? 1.634 2.855 -2.073 1.00 97.25 76 TYR A O 1
ATOM 582 N N . TYR A 1 77 ? 0.556 1.229 -3.202 1.00 96.94 77 TYR A N 1
ATOM 583 C CA . TYR A 1 77 ? -0.781 1.490 -2.682 1.00 96.94 77 TYR A CA 1
ATOM 584 C C . TYR A 1 77 ? -1.209 0.325 -1.796 1.00 96.94 77 TYR A C 1
ATOM 586 O O . TYR A 1 77 ? -1.317 -0.807 -2.264 1.00 96.94 77 TYR A O 1
ATOM 594 N N . VAL A 1 78 ? -1.459 0.602 -0.516 1.00 96.81 78 VAL A N 1
ATOM 595 C CA . VAL A 1 78 ? -1.997 -0.390 0.419 1.00 96.81 78 VAL A CA 1
ATOM 596 C C . VAL A 1 78 ? -3.511 -0.243 0.449 1.00 96.81 78 VAL A C 1
ATOM 598 O O . VAL A 1 78 ? -4.039 0.847 0.693 1.00 96.81 78 VAL A O 1
ATOM 601 N N . GLN A 1 79 ? -4.205 -1.348 0.206 1.00 96.00 79 GLN A N 1
ATOM 602 C CA . GLN A 1 79 ? -5.659 -1.426 0.192 1.00 96.00 79 GLN A CA 1
ATOM 603 C C . GLN A 1 79 ? -6.130 -2.585 1.063 1.00 96.00 79 GLN A C 1
ATOM 605 O O . GLN A 1 79 ? -5.419 -3.574 1.238 1.00 96.00 79 GLN A O 1
ATOM 610 N N . VAL A 1 80 ? -7.337 -2.453 1.598 1.00 94.56 80 VAL A N 1
ATOM 611 C CA . VAL A 1 80 ? -8.004 -3.482 2.398 1.00 94.56 80 VAL A CA 1
ATOM 612 C C . VAL A 1 80 ? -9.424 -3.675 1.894 1.00 94.56 80 VAL A C 1
ATOM 614 O O . VAL A 1 80 ? -10.042 -2.741 1.393 1.00 94.56 80 VAL A O 1
ATOM 617 N N . ASP A 1 81 ? -9.942 -4.886 2.028 1.00 95.12 81 ASP A N 1
ATOM 618 C CA . ASP A 1 81 ? -11.322 -5.223 1.694 1.00 95.12 81 ASP A CA 1
ATOM 619 C C . ASP A 1 81 ? -11.802 -6.330 2.638 1.00 95.12 81 ASP A C 1
ATOM 621 O O . ASP A 1 81 ? -11.005 -6.968 3.336 1.00 95.12 81 ASP A O 1
ATOM 625 N N . ARG A 1 82 ? -13.110 -6.563 2.666 1.00 92.44 82 ARG A N 1
ATOM 626 C CA . ARG A 1 82 ? -13.702 -7.682 3.389 1.00 92.44 82 ARG A CA 1
ATOM 627 C C . ARG A 1 82 ? -13.236 -9.006 2.791 1.00 92.44 82 ARG A C 1
ATOM 629 O O . ARG A 1 82 ? -13.125 -9.169 1.571 1.00 92.44 82 ARG A O 1
ATOM 636 N N . GLN A 1 83 ? -12.996 -9.979 3.667 1.00 90.31 83 GLN A N 1
ATOM 637 C CA . GLN A 1 83 ? -12.625 -11.328 3.256 1.00 90.31 83 GLN A CA 1
ATOM 638 C C . GLN A 1 83 ? -13.669 -11.888 2.275 1.00 90.31 83 GLN A C 1
ATOM 640 O O . GLN A 1 83 ? -14.870 -11.812 2.518 1.00 90.31 83 GLN A O 1
ATOM 645 N N . GLY A 1 84 ? -13.203 -12.434 1.149 1.00 91.69 84 GLY A N 1
ATOM 646 C CA . GLY A 1 84 ? -14.061 -12.996 0.100 1.00 91.69 84 GLY A CA 1
ATOM 647 C C . GLY A 1 84 ? -14.610 -11.989 -0.919 1.00 91.69 84 GLY A C 1
ATOM 648 O O . GLY A 1 84 ? -15.132 -12.415 -1.947 1.00 91.69 84 GLY A O 1
ATOM 649 N N . ASN A 1 85 ? -14.447 -10.676 -0.709 1.00 93.25 85 ASN A N 1
ATOM 650 C CA . ASN A 1 85 ? -14.903 -9.661 -1.668 1.00 93.25 85 ASN A CA 1
ATOM 651 C C . ASN A 1 85 ? -13.916 -9.425 -2.834 1.00 93.25 85 ASN A C 1
ATOM 653 O O . ASN A 1 85 ? -14.244 -8.741 -3.801 1.00 93.25 85 ASN A O 1
ATOM 657 N N . ASN A 1 86 ? -12.729 -10.046 -2.792 1.00 93.75 86 ASN A N 1
ATOM 658 C CA . ASN A 1 86 ? -11.711 -10.025 -3.855 1.00 93.75 86 ASN A CA 1
ATOM 659 C C . ASN A 1 86 ? -11.350 -8.612 -4.346 1.00 93.75 86 ASN A C 1
ATOM 661 O O . ASN A 1 86 ? -11.132 -8.414 -5.540 1.00 93.75 86 ASN A O 1
ATOM 665 N N . PHE A 1 87 ? -11.298 -7.636 -3.436 1.00 94.06 87 PHE A N 1
ATOM 666 C CA . PHE A 1 87 ? -10.956 -6.243 -3.741 1.00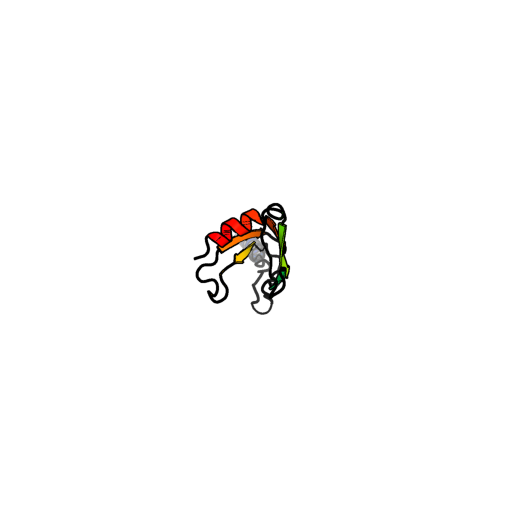 94.06 87 PHE A CA 1
ATOM 667 C C . PHE A 1 87 ? -11.930 -5.551 -4.712 1.00 94.06 87 PHE A C 1
ATOM 669 O O . PHE A 1 87 ? -11.568 -4.547 -5.323 1.00 94.06 87 PHE A O 1
ATOM 676 N N . LYS A 1 88 ? -13.176 -6.036 -4.848 1.00 93.88 88 LYS A N 1
ATOM 677 C CA . LYS A 1 88 ? -14.206 -5.379 -5.676 1.00 93.88 88 LYS A CA 1
ATOM 678 C C . LYS A 1 88 ? -14.508 -3.962 -5.190 1.00 93.88 88 LYS A C 1
ATOM 680 O O . LYS A 1 88 ? -14.680 -3.072 -6.014 1.00 93.88 88 LYS A O 1
ATOM 685 N N . ASN A 1 89 ? -14.524 -3.773 -3.868 1.00 90.81 89 ASN A N 1
ATOM 686 C CA . ASN A 1 89 ? -14.749 -2.486 -3.207 1.00 90.81 89 ASN A CA 1
ATOM 687 C C . ASN A 1 89 ? -13.579 -2.159 -2.268 1.00 90.81 89 ASN A C 1
ATOM 689 O O . ASN A 1 89 ? -13.764 -1.876 -1.086 1.00 90.81 89 ASN A O 1
ATOM 693 N N . ALA A 1 90 ? -12.353 -2.244 -2.783 1.00 94.88 90 ALA A N 1
ATOM 694 C CA . ALA A 1 90 ? -11.152 -2.031 -1.988 1.00 94.88 90 ALA A CA 1
ATOM 695 C C . ALA A 1 90 ? -11.082 -0.613 -1.388 1.00 94.88 90 ALA A C 1
ATOM 697 O O . ALA A 1 90 ? -11.154 0.392 -2.098 1.00 94.88 90 ALA A O 1
ATOM 698 N N . MET A 1 91 ? -10.855 -0.529 -0.078 1.00 95.75 91 MET A N 1
ATOM 699 C CA . MET A 1 91 ? -10.636 0.723 0.640 1.00 95.75 91 MET A CA 1
ATOM 700 C C . MET A 1 91 ? -9.142 1.082 0.647 1.00 95.75 91 MET A C 1
ATOM 702 O O . MET A 1 91 ? -8.327 0.312 1.169 1.00 95.75 91 MET A O 1
ATOM 706 N N . PRO A 1 92 ? -8.743 2.259 0.128 1.00 95.44 92 PRO A N 1
ATOM 707 C CA . PRO A 1 92 ? -7.362 2.711 0.193 1.00 95.44 92 PRO A CA 1
ATOM 708 C C . PRO A 1 92 ? -6.970 3.102 1.621 1.00 95.44 92 PRO A C 1
ATOM 710 O O . PRO A 1 92 ? -7.526 4.023 2.234 1.00 95.44 92 PRO A O 1
ATOM 713 N N . VAL A 1 93 ? -5.940 2.434 2.129 1.00 95.19 93 VAL A N 1
ATOM 714 C CA . VAL A 1 93 ? -5.348 2.723 3.437 1.00 95.19 93 VAL A CA 1
ATOM 715 C C . VAL A 1 93 ? -4.363 3.880 3.323 1.00 95.19 93 VAL A C 1
ATOM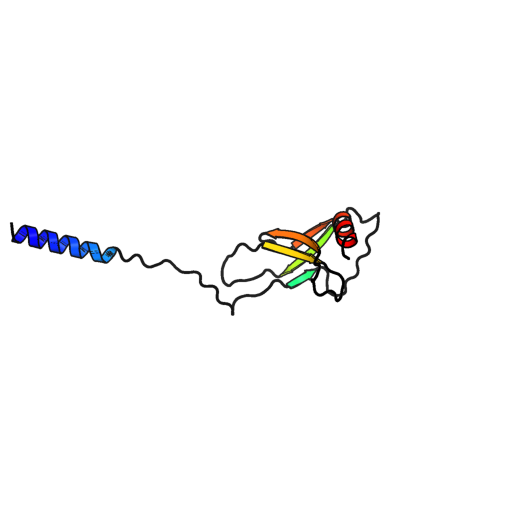 717 O O . VAL A 1 93 ? -4.437 4.835 4.094 1.00 95.19 93 VAL A O 1
ATOM 720 N N . GLY A 1 94 ? -3.488 3.833 2.319 1.00 95.56 94 GLY A N 1
ATOM 721 C CA . GLY A 1 94 ? -2.499 4.869 2.049 1.00 95.56 94 GLY A CA 1
ATOM 722 C C . GLY A 1 94 ? -1.564 4.481 0.910 1.00 95.56 94 GLY A C 1
ATOM 723 O O . GLY A 1 94 ? -1.704 3.412 0.314 1.00 95.56 94 GLY A O 1
ATOM 724 N N . HIS A 1 95 ? -0.609 5.359 0.612 1.00 96.62 95 HIS A N 1
ATOM 725 C CA . HIS A 1 95 ? 0.422 5.101 -0.387 1.00 96.62 95 HIS A CA 1
ATOM 726 C C . HIS A 1 95 ? 1.777 5.641 0.063 1.00 96.62 95 HIS A C 1
ATOM 728 O O . HIS A 1 95 ? 1.850 6.557 0.889 1.00 96.62 95 HIS A O 1
ATOM 734 N N . ILE A 1 96 ? 2.853 5.062 -0.463 1.00 97.12 96 ILE A N 1
ATOM 735 C CA . ILE A 1 96 ? 4.212 5.506 -0.172 1.00 97.12 96 ILE A CA 1
ATOM 736 C C . ILE A 1 96 ? 5.147 5.211 -1.343 1.00 97.12 96 ILE A C 1
ATOM 738 O O . ILE A 1 96 ? 5.097 4.145 -1.954 1.00 97.12 96 ILE A O 1
ATOM 742 N N . ARG A 1 97 ? 6.040 6.160 -1.630 1.00 96.12 97 ARG A N 1
ATOM 743 C CA . ARG A 1 97 ? 7.021 6.044 -2.713 1.00 96.12 97 ARG A CA 1
ATOM 744 C C . ARG A 1 97 ? 8.340 5.488 -2.213 1.00 96.12 97 ARG A C 1
ATOM 746 O O . ARG A 1 97 ? 8.861 5.964 -1.204 1.00 96.12 97 ARG A O 1
ATOM 753 N N . SER A 1 98 ? 8.877 4.524 -2.954 1.00 91.69 98 SER A N 1
ATOM 754 C CA . SER A 1 98 ? 10.220 3.954 -2.800 1.00 91.69 98 SER A CA 1
ATOM 755 C C . SER A 1 98 ? 10.563 3.516 -1.369 1.00 91.69 98 SER A C 1
ATOM 757 O O . SER A 1 98 ? 11.719 3.573 -0.953 1.00 91.69 98 SER A O 1
ATOM 759 N N . ARG A 1 99 ? 9.553 3.102 -0.599 1.00 95.19 99 ARG A N 1
ATOM 760 C CA . ARG A 1 99 ? 9.681 2.546 0.750 1.00 95.19 99 ARG A CA 1
ATOM 761 C C . ARG A 1 99 ? 8.802 1.316 0.846 1.00 95.19 99 ARG A C 1
ATOM 763 O O . ARG A 1 99 ? 7.710 1.315 0.292 1.00 95.19 99 ARG A O 1
ATOM 770 N N . ASP A 1 100 ? 9.262 0.325 1.593 1.00 96.81 100 ASP A N 1
ATOM 771 C CA . ASP A 1 100 ? 8.595 -0.977 1.678 1.00 96.81 100 ASP A CA 1
ATOM 772 C C . ASP A 1 100 ? 7.753 -1.150 2.950 1.00 96.81 100 ASP A C 1
ATOM 774 O O . ASP A 1 100 ? 7.387 -2.265 3.322 1.00 96.81 100 ASP A O 1
ATOM 778 N N . THR A 1 101 ? 7.461 -0.034 3.626 1.00 97.81 101 THR A N 1
ATOM 779 C CA . THR A 1 101 ? 6.665 -0.002 4.852 1.00 97.81 101 THR A CA 1
ATOM 780 C C . THR A 1 101 ? 5.754 1.221 4.869 1.00 97.81 101 THR A C 1
ATOM 782 O O . THR A 1 101 ? 6.209 2.342 4.634 1.00 97.81 101 THR A O 1
ATOM 785 N N . LEU A 1 102 ? 4.489 1.020 5.232 1.00 98.06 102 LEU A N 1
ATOM 786 C CA . LEU A 1 102 ? 3.506 2.057 5.533 1.00 98.06 102 LEU A CA 1
ATOM 787 C C . LEU A 1 102 ? 3.037 1.903 6.985 1.00 98.06 102 LEU A C 1
ATOM 789 O O . LEU A 1 102 ? 2.534 0.851 7.370 1.00 98.06 102 LEU A O 1
ATOM 793 N N . GLN A 1 103 ? 3.178 2.962 7.781 1.00 97.62 103 GLN A N 1
ATOM 794 C CA . GLN A 1 103 ? 2.610 3.023 9.128 1.00 97.62 103 GLN A CA 1
ATOM 795 C C . GLN A 1 103 ? 1.283 3.772 9.097 1.00 97.62 103 GLN A C 1
ATOM 797 O O . GLN A 1 103 ? 1.187 4.837 8.490 1.00 97.62 103 GLN A O 1
ATOM 802 N N . VAL A 1 104 ? 0.276 3.215 9.761 1.00 97.44 104 VAL A N 1
ATOM 803 C CA . VAL A 1 104 ? -1.091 3.740 9.766 1.00 97.44 104 VAL A CA 1
ATOM 804 C C . VAL A 1 104 ? -1.579 3.784 11.200 1.00 97.44 104 VAL A C 1
ATOM 806 O O . VAL A 1 104 ? -1.456 2.795 11.915 1.00 97.44 104 VAL A O 1
ATOM 809 N N . ILE A 1 105 ? -2.127 4.915 11.632 1.00 97.56 105 ILE A N 1
ATOM 810 C CA . ILE A 1 105 ? -2.692 5.038 12.978 1.00 97.56 105 ILE A CA 1
ATOM 811 C C . ILE A 1 105 ? -3.951 4.167 13.067 1.00 97.56 105 ILE A C 1
ATOM 813 O O . ILE A 1 105 ? -4.781 4.174 12.157 1.00 97.56 105 ILE A O 1
ATOM 817 N N . VAL A 1 106 ? -4.100 3.425 14.166 1.00 97.62 106 VAL A N 1
ATOM 818 C CA . VAL A 1 106 ? -5.232 2.514 14.397 1.00 97.62 106 VAL A CA 1
ATOM 819 C C . VAL A 1 106 ? -6.567 3.239 14.254 1.00 97.62 106 VAL A C 1
ATOM 821 O O . VAL A 1 106 ? -7.457 2.733 13.580 1.00 97.62 106 VAL A O 1
ATOM 824 N N . ASN A 1 107 ? -6.704 4.437 14.825 1.00 96.94 107 ASN A N 1
ATOM 825 C CA . ASN A 1 107 ? -7.916 5.243 14.693 1.00 96.94 107 ASN A CA 1
ATOM 826 C C . ASN A 1 107 ? -8.269 5.554 13.228 1.00 96.94 107 ASN A C 1
ATOM 828 O O . ASN A 1 107 ? -9.422 5.407 12.826 1.00 96.94 107 ASN A O 1
ATOM 832 N N . ASP A 1 108 ? -7.283 5.939 12.415 1.00 96.44 108 ASP A N 1
ATOM 833 C CA . ASP A 1 108 ? -7.502 6.277 11.004 1.00 96.44 108 ASP A CA 1
ATOM 834 C C . ASP A 1 108 ? -7.884 5.040 10.192 1.00 96.44 108 ASP A C 1
ATOM 836 O O . ASP A 1 108 ? -8.800 5.086 9.368 1.00 96.44 108 ASP A O 1
ATOM 840 N N . LEU A 1 109 ? -7.208 3.918 10.453 1.00 96.31 109 LEU A N 1
ATOM 841 C CA . LEU A 1 109 ? -7.538 2.641 9.835 1.00 96.31 109 LEU A CA 1
ATOM 842 C C . LEU A 1 109 ? -8.953 2.201 10.218 1.00 96.31 109 LEU A C 1
ATOM 844 O O . LEU A 1 109 ? -9.724 1.841 9.334 1.00 96.31 109 LEU A O 1
ATOM 848 N N . ASN A 1 110 ? -9.311 2.289 11.502 1.00 96.06 110 ASN A N 1
ATOM 849 C CA . ASN A 1 110 ? -10.636 1.944 12.009 1.00 96.06 110 ASN A CA 1
ATOM 850 C C . ASN A 1 110 ? -11.734 2.768 11.317 1.00 96.06 110 ASN A C 1
ATOM 852 O O . ASN A 1 110 ? -12.688 2.209 10.785 1.00 96.06 110 ASN A O 1
ATOM 856 N N . ASN A 1 111 ? -11.561 4.090 11.235 1.00 95.19 111 ASN A N 1
ATOM 857 C CA . ASN A 1 111 ? -12.521 4.973 10.568 1.00 95.19 111 ASN A CA 1
ATOM 858 C C . ASN A 1 111 ? -12.684 4.652 9.075 1.00 95.19 111 ASN A C 1
ATOM 860 O O . ASN A 1 111 ? -13.784 4.772 8.547 1.00 95.19 111 ASN A O 1
ATOM 864 N N . LYS A 1 112 ? -11.617 4.217 8.393 1.00 94.25 112 LYS A N 1
ATOM 865 C CA . LYS A 1 112 ? -11.681 3.781 6.990 1.00 94.25 112 LYS A CA 1
ATOM 866 C C . LYS A 1 112 ? -12.423 2.457 6.826 1.00 94.25 112 LYS A C 1
ATOM 868 O O . LYS A 1 112 ? -13.282 2.352 5.958 1.00 94.25 112 LYS A O 1
ATOM 873 N N . ILE A 1 113 ? -12.101 1.444 7.633 1.00 93.00 113 ILE A N 1
ATOM 874 C CA . ILE A 1 113 ? -12.697 0.108 7.474 1.00 93.00 113 ILE A CA 1
ATOM 875 C C . ILE A 1 113 ? -14.159 0.051 7.922 1.00 93.00 113 ILE A C 1
ATOM 877 O O . ILE A 1 113 ? -14.899 -0.789 7.428 1.00 93.00 113 ILE A O 1
ATOM 881 N N . LEU A 1 114 ? -14.600 0.965 8.792 1.00 93.12 114 LEU A N 1
ATOM 882 C CA . LEU A 1 114 ? -16.018 1.119 9.136 1.00 93.12 114 LEU A CA 1
ATOM 883 C C . LEU A 1 114 ? -16.882 1.558 7.941 1.00 93.12 114 LEU A C 1
ATOM 885 O O . LEU A 1 114 ? -18.094 1.373 7.977 1.00 93.12 114 LEU A O 1
ATOM 8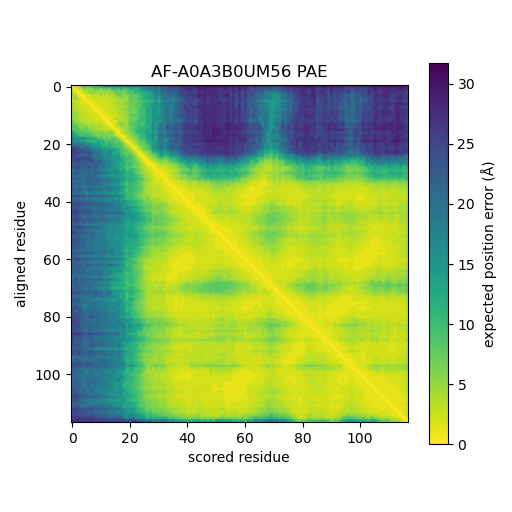89 N N . LEU A 1 115 ? -16.270 2.121 6.894 1.00 90.44 115 LEU A N 1
ATOM 890 C CA . LEU A 1 115 ? -16.942 2.524 5.656 1.00 90.44 115 LEU A CA 1
ATOM 891 C C . LEU A 1 115 ? -16.945 1.421 4.584 1.00 90.44 115 LEU A C 1
ATOM 893 O O . LEU A 1 115 ? -17.484 1.640 3.504 1.00 90.44 115 LEU A O 1
ATOM 897 N N . LEU A 1 116 ? -16.317 0.265 4.834 1.00 87.81 116 LEU A N 1
ATOM 898 C CA . LEU A 1 116 ? -16.389 -0.879 3.921 1.00 87.81 116 LEU A CA 1
ATOM 899 C C . LEU A 1 116 ? -17.791 -1.491 3.990 1.00 87.81 116 LEU A C 1
ATOM 901 O O . LEU A 1 116 ? -18.212 -1.912 5.069 1.00 87.81 116 LEU A O 1
ATOM 905 N N . GLU A 1 117 ? -18.478 -1.566 2.850 1.00 70.00 117 GLU A N 1
ATOM 906 C CA . GLU A 1 117 ? -19.840 -2.113 2.703 1.00 70.00 117 GLU A CA 1
ATOM 907 C C . GLU A 1 117 ? -19.919 -3.635 2.622 1.00 70.00 117 GLU A C 1
ATOM 909 O O . GLU A 1 117 ? -18.946 -4.305 2.205 1.00 70.00 117 GLU A O 1
#